Protein AF-0000000085082844 (afdb_homodimer)

pLDDT: mean 92.24, std 10.97, range [47.0, 98.81]

InterPro domains:
  IPR007829 TM2 domain [PF05154] (13-61)

Organism: Oikopleura dioica (NCBI:txid34765)

Radius of gyration: 21.74 Å; Cα contacts (8 Å, |Δi|>4): 275; chains: 2; bounding box: 34×87×43 Å

Foldseek 3Di:
DPPPPPPDDPPVVLVVVLVVCCVPVVQQPVSCVSSVNVVSNVVSNVVSCPDPVNVQCVVVVVVLVPDDPVVNCVCCVVVPDPGD/DPPPPPPDDPPVVLVVVLVVCCVPVVQQPVSCVSSVNVVSNVVSNVVSCPDPVNVQCVVVVVVLVPDDPVVNCVCCVVVPDPGD

Secondary structure (DSSP, 8-state):
---------TTTHHHHHHHHHHHHHGGGTHHHHHTT-HHHHHHHHHHHHTSHHHHHHHHHHHHHHHS-HHHHIIIIIIS-----/---------TTTHHHHHHHHHHHHHGGGTHHHHHTT-HHHHHHHHHHHHTSHHHHHHHHHHHHHHHS-HHHHIIIIIIS-----

Structure (mmCIF, N/CA/C/O backbone):
data_AF-0000000085082844-model_v1
#
loop_
_entity.id
_entity.type
_entity.pdbx_description
1 polymer 'TM2 domain-containing protein'
#
loop_
_atom_site.group_PDB
_atom_site.id
_atom_site.type_symbol
_atom_site.label_atom_id
_atom_site.label_alt_id
_atom_site.label_comp_id
_atom_site.label_asym_id
_atom_site.label_entity_id
_atom_site.label_seq_id
_atom_site.pdbx_PDB_ins_code
_atom_site.Cartn_x
_atom_site.Cartn_y
_atom_site.Cartn_z
_atom_site.occupancy
_atom_site.B_iso_or_equiv
_atom_site.auth_seq_id
_atom_site.auth_comp_id
_atom_site.auth_asym_id
_atom_site.auth_atom_id
_atom_site.pdbx_PDB_model_num
ATOM 1 N N . MET A 1 1 ? -5.086 50.531 -0.672 1 47 1 MET A N 1
ATOM 2 C CA . MET A 1 1 ? -5.074 49.406 0.255 1 47 1 MET A CA 1
ATOM 3 C C . MET A 1 1 ? -3.982 48.406 -0.117 1 47 1 MET A C 1
ATOM 5 O O . MET A 1 1 ? -3.969 47.875 -1.231 1 47 1 MET A O 1
ATOM 9 N N . SER A 1 2 ? -2.725 48.438 0.266 1 54.47 2 SER A N 1
ATOM 10 C CA . SER A 1 2 ? -1.561 47.688 -0.15 1 54.47 2 SER A CA 1
ATOM 11 C C . SER A 1 2 ? -1.818 46.188 -0.026 1 54.47 2 SER A C 1
ATOM 13 O O . SER A 1 2 ? -2.1 45.688 1.065 1 54.47 2 SER A O 1
ATOM 15 N N . THR A 1 3 ? -2.438 45.594 -0.973 1 56.94 3 THR A N 1
ATOM 16 C CA . THR A 1 3 ? -2.623 44.125 -0.972 1 56.94 3 THR A CA 1
ATOM 17 C C . THR A 1 3 ? -1.31 43.406 -0.661 1 56.94 3 THR A C 1
ATOM 19 O O . THR A 1 3 ? -0.319 43.594 -1.373 1 56.94 3 THR A O 1
ATOM 22 N N . VAL A 1 4 ? -0.817 43.469 0.514 1 60.81 4 VAL A N 1
ATOM 23 C CA . VAL A 1 4 ? 0.34 42.688 0.939 1 60.81 4 VAL A CA 1
ATOM 24 C C . VAL A 1 4 ? 0.305 41.312 0.28 1 60.81 4 VAL A C 1
ATOM 26 O O . VAL A 1 4 ? -0.704 40.594 0.353 1 60.81 4 VAL A O 1
ATOM 29 N N . PRO A 1 5 ? 1.104 41.062 -0.754 1 61.88 5 PRO A N 1
ATOM 30 C CA . PRO A 1 5 ? 1.127 39.75 -1.406 1 61.88 5 PRO A CA 1
ATOM 31 C C . PRO A 1 5 ? 1.139 38.594 -0.407 1 61.88 5 PRO A C 1
ATOM 33 O O . PRO A 1 5 ? 1.807 38.656 0.627 1 61.88 5 PRO A O 1
ATOM 36 N N . ASN A 1 6 ? 0.028 37.875 -0.334 1 63.31 6 ASN A N 1
ATOM 37 C CA . ASN A 1 6 ? -0.02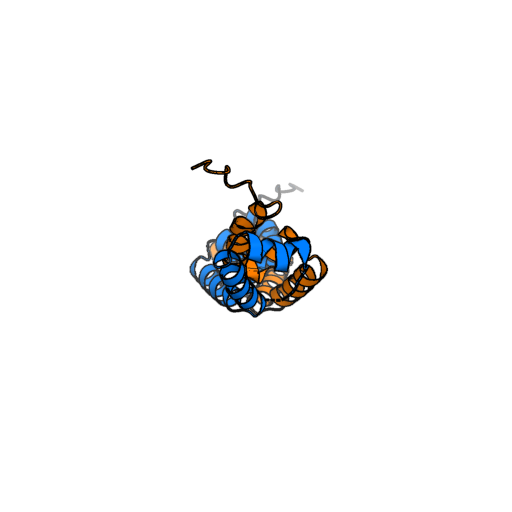1 36.719 0.54 1 63.31 6 ASN A CA 1
ATOM 38 C C . ASN A 1 6 ? 1.277 35.938 0.483 1 63.31 6 ASN A C 1
ATOM 40 O O . ASN A 1 6 ? 1.628 35.375 -0.563 1 63.31 6 ASN A O 1
ATOM 44 N N . GLN A 1 7 ? 2.322 36.312 1.156 1 75.06 7 GLN A N 1
ATOM 45 C CA . GLN A 1 7 ? 3.594 35.594 1.208 1 75.06 7 GLN A CA 1
ATOM 46 C C . GLN A 1 7 ? 3.379 34.125 1.478 1 75.06 7 GLN A C 1
ATOM 48 O O . GLN A 1 7 ? 2.523 33.75 2.283 1 75.06 7 GLN A O 1
ATOM 53 N N . PRO A 1 8 ? 3.887 33.312 0.641 1 84 8 PRO A N 1
ATOM 54 C CA . PRO A 1 8 ? 3.766 31.875 0.901 1 84 8 PRO A CA 1
ATOM 55 C C . PRO A 1 8 ? 4.27 31.484 2.289 1 84 8 PRO A C 1
ATOM 57 O O . PRO A 1 8 ? 5.238 32.062 2.785 1 84 8 PRO A O 1
ATOM 60 N N . VAL A 1 9 ? 3.527 30.703 3.066 1 92.38 9 VAL A N 1
ATOM 61 C CA . VAL A 1 9 ? 3.902 30.125 4.352 1 92.38 9 VAL A CA 1
ATOM 62 C C . VAL A 1 9 ? 4.852 28.953 4.133 1 92.38 9 VAL A C 1
ATOM 64 O O . VAL A 1 9 ? 4.465 27.938 3.559 1 92.38 9 VAL A O 1
ATOM 67 N N . PRO A 1 10 ? 6.098 29.047 4.449 1 95.12 10 PRO A N 1
ATOM 68 C CA . PRO A 1 10 ? 7.023 27.938 4.242 1 95.12 10 PRO A CA 1
ATOM 69 C C . PRO A 1 10 ? 6.516 26.625 4.848 1 95.12 10 PRO A C 1
ATOM 71 O O . PRO A 1 10 ? 6.094 26.609 6.008 1 95.12 10 PRO A O 1
ATOM 74 N N . GLY A 1 11 ? 6.547 25.641 4.086 1 97.69 11 GLY A N 1
ATOM 75 C CA . GLY A 1 11 ? 6.059 24.344 4.531 1 97.69 11 GLY A CA 1
ATOM 76 C C . GLY A 1 11 ? 4.656 24.031 4.035 1 97.69 11 GLY A C 1
ATOM 77 O O . GLY A 1 11 ? 4.234 22.875 4.047 1 97.69 11 GLY A O 1
ATOM 78 N N . ALA A 1 12 ? 3.969 25 3.668 1 97.88 12 ALA A N 1
ATOM 79 C CA . ALA A 1 12 ? 2.588 24.828 3.229 1 97.88 12 ALA A CA 1
ATOM 80 C C . ALA A 1 12 ? 2.525 24.031 1.926 1 97.88 12 ALA A C 1
ATOM 82 O O . ALA A 1 12 ? 1.49 23.438 1.598 1 97.88 12 ALA A O 1
ATOM 83 N N . GLU A 1 13 ? 3.598 24 1.226 1 97.5 13 GLU A N 1
ATOM 84 C CA . GLU A 1 13 ? 3.662 23.281 -0.049 1 97.5 13 GLU A CA 1
ATOM 85 C C . GLU A 1 13 ? 3.523 21.781 0.152 1 97.5 13 GLU A C 1
ATOM 87 O O . GLU A 1 13 ? 3.201 21.047 -0.787 1 97.5 13 GLU A O 1
ATOM 92 N N . LYS A 1 14 ? 3.682 21.281 1.298 1 98.56 14 LYS A N 1
ATOM 93 C CA . LYS A 1 14 ? 3.611 19.859 1.596 1 98.56 14 LYS A CA 1
ATOM 94 C C . LYS A 1 14 ? 2.172 19.422 1.856 1 98.56 14 LYS A C 1
ATOM 96 O O . LYS A 1 14 ? 1.864 18.219 1.827 1 98.56 14 LYS A O 1
ATOM 101 N N . LYS A 1 15 ? 1.321 20.359 2.117 1 98.62 15 LYS A N 1
ATOM 102 C CA . LYS A 1 15 ? -0.03 20.094 2.605 1 98.62 15 LYS A CA 1
ATOM 103 C C . LYS A 1 15 ? -0.827 19.266 1.601 1 98.62 15 LYS A C 1
ATOM 105 O O . LYS A 1 15 ? -1.343 18.203 1.938 1 98.62 15 LYS A O 1
ATOM 110 N N . LEU A 1 16 ? -0.893 19.672 0.425 1 98.56 16 LEU A N 1
ATOM 111 C CA . LEU A 1 16 ? -1.716 19.031 -0.589 1 98.56 16 LEU A CA 1
ATOM 112 C C . LEU A 1 16 ? -1.221 17.609 -0.866 1 98.56 16 LEU A C 1
ATOM 114 O O . LEU A 1 16 ? -2.006 16.656 -0.847 1 98.56 16 LEU A O 1
ATOM 118 N N . VAL A 1 17 ? 0.09 17.484 -1.052 1 98.69 17 VAL A N 1
ATOM 119 C CA . VAL A 1 17 ? 0.663 16.188 -1.387 1 98.69 17 VAL A CA 1
ATOM 120 C C . VAL A 1 17 ? 0.495 15.227 -0.209 1 98.69 17 VAL A C 1
ATOM 122 O O . VAL A 1 17 ? 0.088 14.078 -0.389 1 98.69 17 VAL A O 1
ATOM 125 N N . ALA A 1 18 ? 0.697 15.719 0.958 1 98.81 18 ALA A N 1
ATOM 126 C CA . ALA A 1 18 ? 0.538 14.883 2.143 1 98.81 18 ALA A CA 1
ATOM 127 C C . ALA A 1 18 ? -0.906 14.406 2.293 1 98.81 18 ALA A C 1
ATOM 129 O O . ALA A 1 18 ? -1.155 13.25 2.623 1 98.81 18 ALA A O 1
ATOM 130 N N . GLY A 1 19 ? -1.827 15.359 2.066 1 98.69 19 GLY A N 1
ATOM 131 C CA . GLY A 1 19 ? -3.232 14.992 2.148 1 98.69 19 GLY A CA 1
ATOM 132 C C . GLY A 1 19 ? -3.633 13.93 1.145 1 98.69 19 GLY A C 1
ATOM 133 O O . GLY A 1 19 ? -4.289 12.945 1.501 1 98.69 19 GLY A O 1
ATOM 134 N N . ILE A 1 20 ? -3.162 14.078 -0.074 1 98.25 20 ILE A N 1
ATOM 135 C CA . ILE A 1 20 ? -3.486 13.141 -1.145 1 98.25 20 ILE A CA 1
ATOM 136 C C . ILE A 1 20 ? -2.844 11.789 -0.856 1 98.25 20 ILE A C 1
ATOM 138 O O . ILE A 1 20 ? -3.492 10.742 -0.987 1 98.25 20 ILE A O 1
ATOM 142 N N . LEU A 1 21 ? -1.61 11.82 -0.443 1 97.5 21 LEU A N 1
ATOM 143 C CA . LEU A 1 21 ? -0.917 10.586 -0.099 1 97.5 21 LEU A CA 1
ATOM 144 C C . LEU A 1 21 ? -1.622 9.867 1.047 1 97.5 21 LEU A C 1
ATOM 146 O O . LEU A 1 21 ? -1.735 8.641 1.039 1 97.5 21 LEU A O 1
ATOM 150 N N . GLY A 1 22 ? -2.074 10.617 2.041 1 97.06 22 GLY A N 1
ATOM 151 C CA . GLY A 1 22 ? -2.789 10.016 3.156 1 97.06 22 GLY A CA 1
ATOM 152 C C . GLY A 1 22 ? -4.074 9.328 2.74 1 97.06 22 GLY A C 1
ATOM 153 O O . GLY A 1 22 ? -4.348 8.203 3.172 1 97.06 22 GLY A O 1
ATOM 154 N N . ILE A 1 23 ? -4.82 9.898 1.817 1 95.31 23 ILE A N 1
ATOM 155 C CA . ILE A 1 23 ? -6.129 9.391 1.417 1 95.31 23 ILE A CA 1
ATOM 156 C C . ILE A 1 23 ? -5.957 8.195 0.485 1 95.31 23 ILE A C 1
ATOM 158 O O . ILE A 1 23 ? -6.676 7.199 0.604 1 95.31 23 ILE A O 1
ATOM 162 N N . LEU A 1 24 ? -4.965 8.242 -0.376 1 90.75 24 LEU A N 1
ATOM 163 C CA . LEU A 1 24 ? -4.844 7.219 -1.409 1 90.75 24 LEU A CA 1
ATOM 164 C C . LEU A 1 24 ? -3.891 6.113 -0.972 1 90.75 24 LEU A C 1
ATOM 166 O O . LEU A 1 24 ? -4.125 4.938 -1.257 1 90.75 24 LEU A O 1
ATOM 170 N N . LEU A 1 25 ? -2.818 6.477 -0.242 1 90.44 25 LEU A N 1
ATOM 171 C CA . LEU A 1 25 ? -1.75 5.531 0.055 1 90.44 25 LEU A CA 1
ATOM 172 C C . LEU A 1 25 ? -1.499 5.445 1.557 1 90.44 25 LEU A C 1
ATOM 174 O O . LEU A 1 25 ? -0.461 4.941 1.99 1 90.44 25 LEU A O 1
ATOM 178 N N . GLY A 1 26 ? -2.396 5.93 2.311 1 92.44 26 GLY A N 1
ATOM 179 C CA . GLY A 1 26 ? -2.246 6.004 3.754 1 92.44 26 GLY A CA 1
ATOM 180 C C . GLY A 1 26 ? -2.043 4.648 4.406 1 92.44 26 GLY A C 1
ATOM 181 O O . GLY A 1 26 ? -1.396 4.547 5.449 1 92.44 26 GLY A O 1
ATOM 182 N N . ALA A 1 27 ? -2.576 3.619 3.766 1 89.31 27 ALA A N 1
ATOM 183 C CA . ALA A 1 27 ? -2.418 2.275 4.316 1 89.31 27 ALA A CA 1
ATOM 184 C C . ALA A 1 27 ? -0.944 1.9 4.434 1 89.31 27 ALA A C 1
ATOM 186 O O . ALA A 1 27 ? -0.569 1.094 5.289 1 89.31 27 ALA A O 1
ATOM 187 N N . LEU A 1 28 ? -0.107 2.463 3.707 1 89.25 28 LEU A N 1
ATOM 188 C CA . LEU A 1 28 ? 1.323 2.176 3.705 1 89.25 28 LEU A CA 1
ATOM 189 C C . LEU A 1 28 ? 2.088 3.223 4.512 1 89.25 28 LEU A C 1
ATOM 191 O O . LEU A 1 28 ? 3.309 3.127 4.66 1 89.25 28 LEU A O 1
ATOM 195 N N . GLY A 1 29 ? 1.418 4.215 4.949 1 93.94 29 GLY A N 1
ATOM 196 C CA . GLY A 1 29 ? 2.037 5.27 5.742 1 93.94 29 GLY A CA 1
ATOM 197 C C . GLY A 1 29 ? 2.906 6.199 4.918 1 93.94 29 GLY A C 1
ATOM 198 O O . GLY A 1 29 ? 3.811 6.848 5.449 1 93.94 29 GLY A O 1
ATOM 199 N N . ILE A 1 30 ? 2.67 6.332 3.654 1 95.88 30 ILE A N 1
ATOM 200 C CA . ILE A 1 30 ? 3.551 7.078 2.762 1 95.88 30 ILE A CA 1
ATOM 201 C C . ILE A 1 30 ? 3.471 8.57 3.084 1 95.88 30 ILE A C 1
ATOM 203 O O . ILE A 1 30 ? 4.469 9.289 2.982 1 95.88 30 ILE A O 1
ATOM 207 N N . HIS A 1 31 ? 2.336 9.086 3.529 1 98.31 31 HIS A N 1
ATOM 208 C CA . HIS A 1 31 ? 2.197 10.492 3.896 1 98.31 31 HIS A CA 1
ATOM 209 C C . HIS A 1 31 ? 3.061 10.836 5.105 1 98.31 31 HIS A C 1
ATOM 211 O O . HIS A 1 31 ? 3.559 11.953 5.223 1 98.31 31 HIS A O 1
ATOM 217 N N . LYS A 1 32 ? 3.311 9.859 5.941 1 98.5 32 LYS A N 1
ATOM 218 C CA . LYS A 1 32 ? 4.188 10.062 7.09 1 98.5 32 LYS A CA 1
ATOM 219 C C . LYS A 1 32 ? 5.641 10.219 6.656 1 98.5 32 LYS A C 1
ATOM 221 O O . LYS A 1 32 ? 6.336 11.133 7.105 1 98.5 32 LYS A O 1
ATOM 226 N N . PHE A 1 33 ? 6.02 9.336 5.758 1 98.38 33 PHE A N 1
ATOM 227 C CA . PHE A 1 33 ? 7.383 9.43 5.254 1 98.38 33 PHE A CA 1
ATOM 228 C C . PHE A 1 33 ? 7.598 10.75 4.516 1 98.38 33 PHE A C 1
ATOM 230 O O . PHE A 1 33 ? 8.648 11.383 4.652 1 98.38 33 PHE A O 1
ATOM 237 N N . TYR A 1 34 ? 6.629 11.164 3.791 1 98.38 34 TYR A N 1
ATOM 238 C CA . TYR A 1 34 ? 6.703 12.406 3.031 1 98.38 34 TYR A CA 1
ATOM 239 C C . TYR A 1 34 ? 6.898 13.602 3.955 1 98.38 34 TYR A C 1
ATOM 241 O O . TYR A 1 34 ? 7.645 14.523 3.635 1 98.38 34 TYR A O 1
ATOM 249 N N . LEU A 1 35 ? 6.281 13.547 5.098 1 98.5 35 LEU A N 1
ATOM 250 C CA . LEU A 1 35 ? 6.34 14.656 6.039 1 98.5 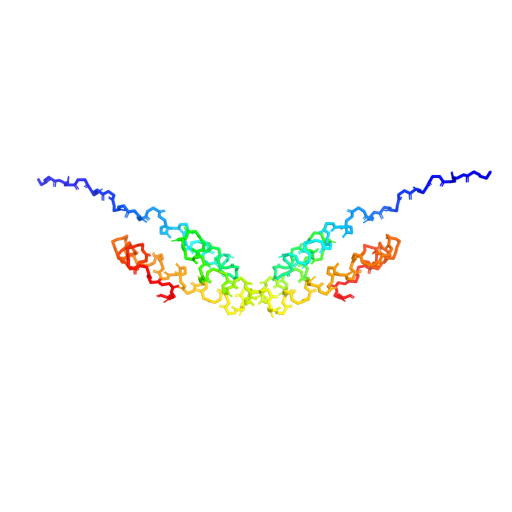35 LEU A CA 1
ATOM 251 C C . LEU A 1 35 ? 7.539 14.523 6.969 1 98.5 35 LEU A C 1
ATOM 253 O O . LEU A 1 35 ? 7.746 15.359 7.848 1 98.5 35 LEU A O 1
ATOM 257 N N . GLY A 1 36 ? 8.297 13.367 6.848 1 98.12 36 GLY A N 1
ATOM 258 C CA . GLY A 1 36 ? 9.484 13.18 7.664 1 98.12 36 GLY A CA 1
ATOM 259 C C . GLY A 1 36 ? 9.203 12.438 8.961 1 98.12 36 GLY A C 1
ATOM 260 O O . GLY A 1 36 ? 10.047 12.406 9.859 1 98.12 36 GLY A O 1
ATOM 261 N N . TYR A 1 37 ? 7.969 11.93 9.047 1 98.38 37 TYR A N 1
ATOM 262 C CA . TYR A 1 37 ? 7.586 11.148 10.211 1 98.38 37 TYR A CA 1
ATOM 263 C C . TYR A 1 37 ? 7.973 9.688 10.039 1 98.38 37 TYR A C 1
ATOM 265 O O . TYR A 1 37 ? 7.109 8.812 10.008 1 98.38 37 TYR A O 1
ATOM 273 N N . THR A 1 38 ? 9.258 9.336 10.07 1 97.75 38 THR A N 1
ATOM 274 C CA . THR A 1 38 ? 9.797 8.016 9.734 1 97.75 38 THR A CA 1
ATOM 275 C C . THR A 1 38 ? 9.281 6.961 10.703 1 97.75 38 THR A C 1
ATOM 277 O O . THR A 1 38 ? 8.875 5.871 10.297 1 97.75 38 THR A O 1
ATOM 280 N N . LYS A 1 39 ? 9.281 7.328 12.062 1 97.94 39 LYS A N 1
ATOM 281 C CA . LYS A 1 39 ? 8.836 6.359 13.062 1 97.94 39 LYS A CA 1
ATOM 282 C C . LYS A 1 39 ? 7.379 5.965 12.836 1 97.94 39 LYS A C 1
ATOM 284 O O . LYS A 1 39 ? 7.047 4.777 12.82 1 97.94 39 LYS A O 1
ATOM 289 N N . GLU A 1 40 ? 6.5 6.945 12.648 1 97.38 4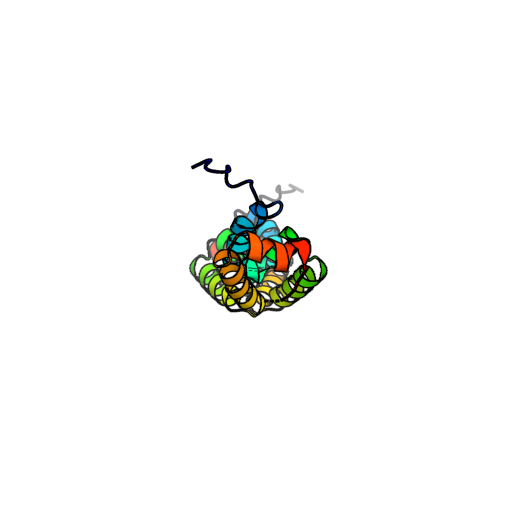0 GLU A N 1
ATOM 290 C CA . GLU A 1 40 ? 5.082 6.699 12.414 1 97.38 40 GLU A CA 1
ATOM 291 C C . GLU A 1 40 ? 4.859 5.941 11.102 1 97.38 40 GLU A C 1
ATOM 293 O O . GLU A 1 40 ? 4.012 5.051 11.031 1 97.38 40 GLU A O 1
ATOM 298 N N . GLY A 1 41 ? 5.609 6.34 10.047 1 96.94 41 GLY A N 1
ATOM 299 C CA . GLY A 1 41 ? 5.523 5.641 8.781 1 96.94 41 GLY A CA 1
ATOM 300 C C . GLY A 1 41 ? 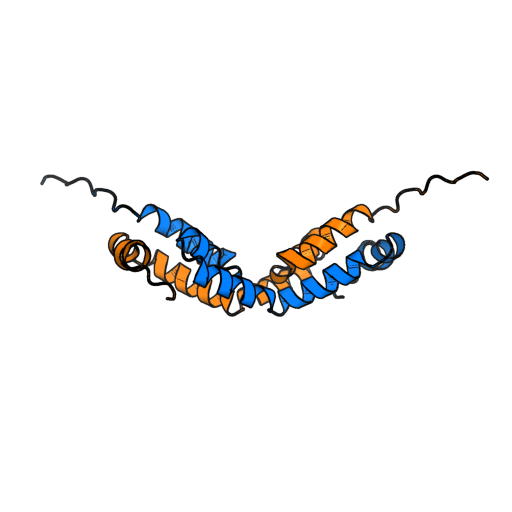5.875 4.168 8.883 1 96.94 41 GLY A C 1
ATOM 301 O O . GLY A 1 41 ? 5.164 3.318 8.344 1 96.94 41 GLY A O 1
ATOM 302 N N . VAL A 1 42 ? 6.941 3.896 9.633 1 96 42 VAL A N 1
ATOM 303 C CA . VAL A 1 42 ? 7.398 2.521 9.805 1 96 42 VAL A CA 1
ATOM 304 C C . VAL A 1 42 ? 6.352 1.722 10.57 1 96 42 VAL A C 1
ATOM 306 O O . VAL A 1 42 ? 6.035 0.587 10.211 1 96 42 VAL A O 1
ATOM 309 N N . ILE A 1 43 ? 5.793 2.27 11.609 1 95.19 43 ILE A N 1
ATOM 310 C CA . ILE A 1 43 ? 4.754 1.607 12.391 1 95.19 43 ILE A CA 1
ATOM 311 C C . ILE A 1 43 ? 3.57 1.26 11.484 1 95.19 43 ILE A C 1
ATOM 313 O O . ILE A 1 43 ? 3.086 0.126 11.5 1 95.19 43 ILE A O 1
ATOM 317 N N . GLN A 1 44 ? 3.146 2.217 10.656 1 93.88 44 GLN A N 1
ATOM 318 C CA . GLN A 1 44 ? 1.997 1.985 9.789 1 93.88 44 GLN A CA 1
ATOM 319 C C . GLN A 1 44 ? 2.324 0.96 8.703 1 93.88 44 GLN A C 1
ATOM 321 O O . GLN A 1 44 ? 1.462 0.172 8.312 1 93.88 44 GLN A O 1
ATOM 326 N N . LEU A 1 45 ? 3.51 1.056 8.227 1 90.19 45 LEU A N 1
ATOM 327 C CA . LEU A 1 45 ? 3.936 0.09 7.219 1 90.19 45 LEU A CA 1
ATOM 328 C C . LEU A 1 45 ? 3.873 -1.331 7.766 1 90.19 45 LEU A C 1
ATOM 330 O O . LEU A 1 45 ? 3.357 -2.234 7.105 1 90.19 45 LEU A O 1
ATOM 334 N N . ILE A 1 46 ? 4.359 -1.524 8.938 1 89.88 46 ILE A N 1
ATOM 335 C CA . ILE A 1 46 ? 4.352 -2.836 9.578 1 89.88 46 ILE A CA 1
ATOM 336 C C . ILE A 1 46 ? 2.912 -3.289 9.805 1 89.88 46 ILE A C 1
ATOM 338 O O . ILE A 1 46 ? 2.564 -4.438 9.523 1 89.88 46 ILE A O 1
ATOM 342 N N . LEU A 1 47 ? 2.01 -2.402 10.25 1 86.94 47 LEU A N 1
ATOM 343 C CA . LEU A 1 47 ? 0.599 -2.709 10.461 1 86.94 47 LEU A CA 1
ATOM 344 C C . LEU A 1 47 ? -0.082 -3.07 9.148 1 86.94 47 LEU A C 1
ATOM 346 O O . LEU A 1 47 ? -0.919 -3.975 9.109 1 86.94 47 LEU A O 1
ATOM 350 N N . GLY A 1 48 ? 0.221 -2.379 8.094 1 83.69 48 GLY A N 1
ATOM 351 C CA . GLY A 1 48 ? -0.334 -2.658 6.777 1 83.69 48 GLY A CA 1
ATOM 352 C C . GLY A 1 48 ? 0.095 -4 6.219 1 83.69 48 GLY A C 1
ATOM 353 O O . GLY A 1 48 ? -0.694 -4.691 5.574 1 83.69 48 GLY A O 1
ATOM 354 N N . PHE A 1 49 ? 1.346 -4.316 6.512 1 81.88 49 PHE A N 1
ATOM 355 C CA . PHE A 1 49 ? 1.883 -5.586 6.039 1 81.88 49 PHE A CA 1
ATOM 356 C C . PHE A 1 49 ? 1.2 -6.754 6.738 1 81.88 49 PHE A C 1
ATOM 358 O O . PHE A 1 49 ? 0.969 -7.801 6.129 1 81.88 49 PHE A O 1
ATOM 365 N N . PHE A 1 50 ? 0.724 -6.566 7.891 1 85.31 50 PHE A N 1
ATOM 366 C CA . PHE A 1 50 ? 0.158 -7.652 8.68 1 85.31 50 PHE A CA 1
ATOM 367 C C . PHE A 1 50 ? -1.362 -7.66 8.586 1 85.31 50 PHE A C 1
ATOM 369 O O . PHE A 1 50 ? -2.029 -8.445 9.258 1 85.31 50 PHE A O 1
ATOM 376 N N . CYS A 1 51 ? -1.885 -6.852 7.711 1 86.5 51 CYS A N 1
ATOM 377 C CA . CYS A 1 51 ? -3.314 -6.926 7.434 1 86.5 51 CYS A CA 1
ATOM 378 C C . CYS A 1 51 ? -3.643 -8.141 6.578 1 86.5 51 CYS A C 1
ATOM 380 O O . CYS A 1 51 ? -2.74 -8.812 6.074 1 86.5 51 CYS A O 1
ATOM 382 N N . ILE A 1 52 ? -4.879 -8.422 6.379 1 88.5 52 ILE A N 1
ATOM 383 C CA . ILE A 1 52 ? -5.344 -9.617 5.688 1 88.5 52 ILE A CA 1
ATOM 384 C C . ILE A 1 52 ? -4.773 -9.648 4.27 1 88.5 52 ILE A C 1
ATOM 386 O O . ILE A 1 52 ? -4.234 -10.664 3.832 1 88.5 52 ILE A O 1
ATOM 390 N N . GLY A 1 53 ? -4.844 -8.539 3.613 1 89.06 53 GLY A N 1
ATOM 391 C CA . GLY A 1 53 ? -4.301 -8.477 2.266 1 89.06 53 GLY A CA 1
ATOM 392 C C . GLY A 1 53 ? -2.807 -8.742 2.211 1 89.06 53 GLY A C 1
ATOM 393 O O . GLY A 1 53 ? -2.324 -9.422 1.305 1 89.06 53 GLY A O 1
ATOM 394 N N . GLY A 1 54 ? -2.107 -8.211 3.154 1 91.44 54 GLY A N 1
ATOM 395 C CA . GLY A 1 54 ? -0.677 -8.461 3.238 1 91.44 54 GLY A CA 1
ATOM 396 C C . GLY A 1 54 ? -0.338 -9.914 3.506 1 91.44 54 GLY A C 1
ATOM 397 O O . GLY A 1 54 ? 0.576 -10.469 2.891 1 91.44 54 GLY A O 1
ATOM 398 N N . LEU A 1 55 ? -1.07 -10.547 4.312 1 93.06 55 LEU A N 1
ATOM 399 C CA . LEU A 1 55 ? -0.853 -11.953 4.625 1 93.06 55 LEU A CA 1
ATOM 400 C C . LEU A 1 55 ? -1.156 -12.828 3.414 1 93.06 55 LEU A C 1
ATOM 402 O O . LEU A 1 55 ? -0.403 -13.758 3.109 1 93.06 55 LEU A O 1
ATOM 406 N N . ILE A 1 56 ? -2.238 -12.484 2.762 1 95.12 56 ILE A N 1
ATOM 407 C CA . ILE A 1 56 ? -2.6 -13.227 1.559 1 95.12 56 ILE A CA 1
ATOM 408 C C . ILE A 1 56 ? -1.502 -13.07 0.508 1 95.12 56 ILE A C 1
ATOM 410 O O . ILE A 1 56 ? -1.072 -14.055 -0.098 1 95.12 56 ILE A O 1
ATOM 414 N N . GLY A 1 57 ? -1.112 -11.875 0.345 1 95.94 57 GLY A N 1
ATOM 415 C CA . GLY A 1 57 ? -0.033 -11.633 -0.6 1 95.94 57 GLY A CA 1
ATOM 416 C C . GLY A 1 57 ? 1.235 -12.398 -0.262 1 95.94 57 GLY A C 1
ATOM 417 O O . GLY A 1 57 ? 1.862 -12.984 -1.143 1 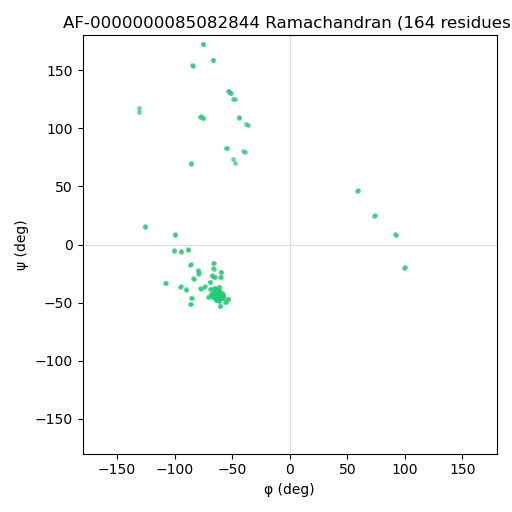95.94 57 GLY A O 1
ATOM 418 N N . LEU A 1 58 ? 1.595 -12.43 0.989 1 95.5 58 LEU A N 1
ATOM 419 C CA . LEU A 1 58 ? 2.785 -13.141 1.437 1 95.5 58 LEU A CA 1
ATOM 420 C C . LEU A 1 58 ? 2.664 -14.633 1.148 1 95.5 58 LEU A C 1
ATOM 422 O O . LEU A 1 58 ? 3.561 -15.227 0.545 1 95.5 58 LEU A O 1
ATOM 426 N N . ILE A 1 59 ? 1.559 -15.172 1.455 1 97.25 59 ILE A N 1
ATOM 427 C CA . ILE A 1 59 ? 1.333 -16.594 1.261 1 97.25 59 ILE A CA 1
ATOM 428 C C . ILE A 1 59 ? 1.338 -16.922 -0.231 1 97.25 59 ILE A C 1
ATOM 430 O O . ILE A 1 59 ? 2.039 -17.828 -0.671 1 97.25 59 ILE A O 1
ATOM 434 N N . GLU A 1 60 ? 0.682 -16.141 -0.964 1 98.56 60 GLU A N 1
ATOM 435 C CA . GLU A 1 60 ? 0.578 -16.438 -2.391 1 98.56 60 GLU A CA 1
ATOM 436 C C . GLU A 1 60 ? 1.894 -16.141 -3.109 1 98.56 60 GLU A C 1
ATOM 438 O O . GLU A 1 60 ? 2.271 -16.875 -4.035 1 98.56 60 GLU A O 1
ATOM 443 N N . GLY A 1 61 ? 2.541 -15.117 -2.666 1 98.56 61 GLY A N 1
ATOM 444 C CA . GLY A 1 61 ? 3.859 -14.898 -3.238 1 98.56 61 GLY A CA 1
ATOM 445 C C . GLY A 1 61 ? 4.801 -16.078 -3.047 1 98.56 61 GLY A C 1
ATOM 446 O O . GLY A 1 61 ? 5.492 -16.469 -3.982 1 98.56 61 GLY A O 1
ATOM 447 N N . ILE A 1 62 ? 4.797 -16.609 -1.887 1 98.44 62 ILE A N 1
ATOM 448 C CA . ILE A 1 62 ? 5.629 -17.766 -1.584 1 98.44 62 ILE A CA 1
ATOM 449 C C . ILE A 1 62 ? 5.16 -18.969 -2.396 1 98.44 62 ILE A C 1
ATOM 451 O O . ILE A 1 62 ? 5.973 -19.672 -3.006 1 98.44 62 ILE A O 1
ATOM 455 N N . LEU A 1 63 ? 3.881 -19.203 -2.465 1 98.62 63 LEU A N 1
ATOM 456 C CA . LEU A 1 63 ? 3.33 -20.312 -3.238 1 98.62 63 LEU A CA 1
ATOM 457 C C . LEU A 1 63 ? 3.721 -20.203 -4.707 1 98.62 63 LEU A C 1
ATOM 459 O O . LEU A 1 63 ? 4.141 -21.188 -5.324 1 98.62 63 LEU A O 1
ATOM 463 N N . TYR A 1 64 ? 3.586 -18.984 -5.227 1 98.75 64 TYR A N 1
ATOM 464 C CA . TYR A 1 64 ? 3.957 -18.781 -6.625 1 98.75 64 TYR A CA 1
ATOM 465 C C . TYR A 1 64 ? 5.418 -19.156 -6.859 1 98.75 64 TYR A C 1
ATOM 467 O O . TYR A 1 64 ? 5.734 -19.906 -7.777 1 98.75 64 TYR A O 1
ATOM 475 N N . LEU A 1 65 ? 6.277 -18.734 -5.945 1 98.56 65 LEU A N 1
ATOM 476 C CA . LEU A 1 65 ? 7.715 -18.797 -6.18 1 98.56 65 LEU A CA 1
ATOM 477 C C . LEU A 1 65 ? 8.234 -20.219 -5.941 1 98.56 65 LEU A C 1
ATOM 479 O O . LEU A 1 65 ? 9.266 -20.594 -6.484 1 98.56 65 LEU A O 1
ATOM 483 N N . THR A 1 66 ? 7.547 -20.969 -5.199 1 98.44 66 THR A N 1
ATOM 484 C CA . THR A 1 66 ? 8.055 -22.297 -4.855 1 98.44 66 THR A CA 1
ATOM 485 C C . THR A 1 66 ? 7.516 -23.344 -5.816 1 98.44 66 THR A C 1
ATOM 487 O O . THR A 1 66 ? 7.953 -24.5 -5.789 1 98.44 66 THR A O 1
ATOM 490 N N . LYS A 1 67 ? 6.688 -22.984 -6.625 1 98.44 67 LYS A N 1
ATOM 491 C CA . LYS A 1 67 ? 6.195 -23.906 -7.641 1 98.44 67 LYS A CA 1
ATOM 492 C C . LYS A 1 67 ? 7.125 -23.953 -8.852 1 98.44 67 LYS A C 1
ATOM 494 O O . LYS A 1 67 ? 7.832 -22.984 -9.125 1 98.44 67 LYS A O 1
ATOM 499 N N . SER A 1 68 ? 7.078 -25.094 -9.523 1 98 68 SER A N 1
ATOM 500 C CA . SER A 1 68 ? 7.738 -25.125 -10.828 1 98 68 SER A CA 1
ATOM 501 C C . SER A 1 68 ? 7.031 -24.219 -11.828 1 98 68 SER A C 1
ATOM 503 O O . SER A 1 68 ? 5.871 -23.844 -11.633 1 98 68 SER A O 1
ATOM 505 N N . ASP A 1 69 ? 7.75 -23.891 -12.773 1 97.69 69 ASP A N 1
ATOM 506 C CA . ASP A 1 69 ? 7.152 -23.078 -13.836 1 97.69 69 ASP A CA 1
ATOM 507 C C . ASP A 1 69 ? 5.887 -23.734 -14.383 1 97.69 69 ASP A C 1
ATOM 509 O O . ASP A 1 69 ? 4.867 -23.078 -14.578 1 97.69 69 ASP A O 1
ATOM 513 N N . GLU A 1 70 ? 5.934 -24.953 -14.656 1 97.75 70 GLU A N 1
ATOM 514 C CA . GLU A 1 70 ? 4.805 -25.703 -15.203 1 97.75 70 GLU A CA 1
ATOM 515 C C . GLU A 1 70 ? 3.611 -25.672 -14.25 1 97.75 70 GLU A C 1
ATOM 517 O O . GLU A 1 70 ? 2.471 -25.484 -14.68 1 97.75 70 GLU A O 1
ATOM 522 N N . GLU A 1 71 ? 3.885 -25.906 -13.016 1 98.31 71 GLU A N 1
ATOM 523 C CA . GLU A 1 71 ? 2.812 -25.922 -12.031 1 98.31 71 GLU A CA 1
ATOM 524 C C . GLU A 1 71 ? 2.186 -24.531 -11.883 1 98.31 71 GLU A C 1
ATOM 526 O O . GLU A 1 71 ? 0.964 -24.406 -11.766 1 98.31 71 GLU A O 1
ATOM 531 N N . PHE A 1 72 ? 3.012 -23.578 -11.789 1 98.62 72 PHE A N 1
ATOM 532 C CA . PHE A 1 72 ? 2.516 -22.219 -11.711 1 98.62 72 PHE A CA 1
ATOM 533 C C . PHE A 1 72 ? 1.601 -21.891 -12.891 1 98.62 72 PHE A C 1
ATOM 535 O O . PHE A 1 72 ? 0.496 -21.375 -12.703 1 98.62 72 PHE A O 1
ATOM 542 N N . VAL A 1 73 ? 2.039 -22.172 -14.023 1 98.5 73 VAL A N 1
ATOM 543 C CA . VAL A 1 73 ? 1.274 -21.859 -15.227 1 98.5 73 VAL A CA 1
ATOM 544 C C . VAL A 1 73 ? -0.018 -22.672 -15.242 1 98.5 73 VAL A C 1
ATOM 546 O O . VAL A 1 73 ? -1.095 -22.141 -15.5 1 98.5 73 VAL A O 1
ATOM 549 N N . ALA A 1 74 ? 0.017 -23.875 -14.93 1 98.31 74 ALA A N 1
ATOM 550 C CA . ALA A 1 74 ? -1.163 -24.734 -14.93 1 98.31 74 ALA A CA 1
ATOM 551 C C . ALA A 1 74 ? -2.191 -24.25 -13.914 1 98.31 74 ALA A C 1
ATOM 553 O O . ALA A 1 74 ? -3.395 -24.25 -14.18 1 98.31 74 ALA A O 1
ATOM 554 N N . THR A 1 75 ? -1.801 -23.828 -12.797 1 98.56 75 THR A N 1
ATOM 555 C CA . THR A 1 75 ? -2.691 -23.5 -11.688 1 98.56 75 THR A CA 1
ATOM 556 C C . THR A 1 75 ? -3.209 -22.062 -11.82 1 98.56 75 THR A C 1
ATOM 558 O O . THR A 1 75 ? -4.406 -21.812 -11.672 1 98.56 75 THR A O 1
ATOM 561 N N . TYR A 1 76 ? -2.318 -21.141 -12.109 1 98.5 76 TYR A N 1
ATOM 562 C CA . TYR A 1 76 ? -2.684 -19.75 -11.93 1 98.5 76 TYR A CA 1
ATOM 563 C C . TYR A 1 76 ? -2.877 -19.047 -13.273 1 98.5 76 TYR A C 1
ATOM 565 O O . TYR A 1 76 ? -3.697 -18.141 -13.398 1 98.5 76 TYR A O 1
ATOM 573 N N . VAL A 1 77 ? -2.113 -19.453 -14.227 1 98 77 VAL A N 1
ATOM 574 C CA . VAL A 1 77 ? -2.225 -18.797 -15.523 1 98 77 VAL A CA 1
ATOM 575 C C . VAL A 1 77 ? -3.328 -19.453 -16.344 1 98 77 VAL A C 1
ATOM 577 O O . VAL A 1 77 ? -4.27 -18.797 -16.781 1 98 77 VAL A O 1
ATOM 580 N N . ASN A 1 78 ? -3.268 -20.625 -16.438 1 97.75 78 ASN A N 1
ATOM 581 C CA . ASN A 1 78 ? -4.258 -21.344 -17.219 1 97.75 78 ASN A CA 1
ATOM 582 C C . ASN A 1 78 ? -5.449 -21.766 -16.359 1 97.75 78 ASN A C 1
ATOM 584 O O . ASN A 1 78 ? -6.598 -21.672 -16.797 1 97.75 78 ASN A O 1
ATOM 588 N N . GLY A 1 79 ? -5.219 -22.156 -15.227 1 97.5 79 GLY A N 1
ATOM 589 C CA . GLY A 1 79 ? -6.262 -22.641 -14.328 1 97.5 79 GLY A CA 1
ATOM 590 C C . GLY A 1 79 ? -7.059 -21.516 -13.688 1 97.5 79 GLY A C 1
ATOM 591 O O . GLY A 1 79 ? -8.188 -21.719 -13.242 1 97.5 79 GLY A O 1
ATOM 592 N N . ARG A 1 80 ? -6.512 -20.422 -13.586 1 97.62 80 ARG A N 1
ATOM 593 C CA . ARG A 1 80 ? -7.141 -19.219 -13.062 1 97.62 80 ARG A CA 1
ATOM 594 C C . ARG A 1 80 ? -7.641 -19.422 -11.641 1 97.62 80 ARG A C 1
ATOM 596 O O . ARG A 1 80 ? -8.773 -19.078 -11.312 1 97.62 80 ARG A O 1
ATOM 603 N N . LYS A 1 81 ? -6.82 -20 -10.836 1 97.56 81 LYS A N 1
ATOM 604 C CA . LYS A 1 81 ? -7.109 -20.078 -9.406 1 97.56 81 LYS A CA 1
ATOM 605 C C . LYS A 1 81 ? -6.848 -18.75 -8.711 1 97.56 81 LYS A C 1
ATOM 607 O O . LYS A 1 81 ? -5.695 -18.375 -8.484 1 97.56 81 LYS A O 1
ATOM 612 N N . GLY A 1 82 ? -7.836 -18.125 -8.297 1 96.69 82 GLY A N 1
ATOM 613 C CA . GLY A 1 82 ? -7.742 -16.75 -7.852 1 96.69 82 GLY A CA 1
ATOM 614 C C . GLY A 1 82 ? -7.289 -16.609 -6.41 1 96.69 82 GLY A C 1
ATOM 615 O O . GLY A 1 82 ? -6.867 -15.531 -5.984 1 96.69 82 GLY A O 1
ATOM 616 N N . TRP A 1 83 ? -7.488 -17.359 -5.652 1 94.69 83 TRP A N 1
ATOM 617 C CA . TRP A 1 83 ? -7.113 -17.359 -4.242 1 94.69 83 TRP A CA 1
ATOM 618 C C . TRP A 1 83 ? -6.469 -18.672 -3.844 1 94.69 83 TRP A C 1
ATOM 620 O O . TRP A 1 83 ? -7.086 -19.734 -3.965 1 94.69 83 TRP A O 1
ATOM 630 N N . PHE A 1 84 ? -4.445 -18.188 -3.373 1 76.44 84 PHE A N 1
ATOM 631 C CA . PHE A 1 84 ? -3.92 -19.406 -2.746 1 76.44 84 PHE A CA 1
ATOM 632 C C . PHE A 1 84 ? -3.688 -20.484 -3.783 1 76.44 84 PHE A C 1
ATOM 634 O O . PHE A 1 84 ? -4.637 -20.984 -4.391 1 76.44 84 PHE A O 1
ATOM 641 N N . MET B 1 1 ? 22.906 -37.594 -26.719 1 47.38 1 MET B N 1
ATOM 642 C CA . MET B 1 1 ? 21.766 -37.312 -25.859 1 47.38 1 MET B CA 1
ATOM 643 C C . MET B 1 1 ? 21.172 -35.938 -26.203 1 47.38 1 MET B C 1
ATOM 645 O O . MET B 1 1 ? 21.859 -34.938 -26.109 1 47.38 1 MET B O 1
ATOM 649 N N . SER B 1 2 ? 20.25 -35.719 -27.141 1 54.97 2 SER B N 1
ATOM 650 C CA . SER B 1 2 ? 19.688 -34.469 -27.656 1 54.97 2 SER B CA 1
ATOM 651 C C . SER B 1 2 ? 19.125 -33.625 -26.531 1 54.97 2 SER B C 1
ATOM 653 O O . SER B 1 2 ? 18.188 -34 -25.844 1 54.97 2 SER B O 1
ATOM 655 N N . THR B 1 3 ? 19.969 -32.875 -25.859 1 57.69 3 THR B N 1
ATOM 656 C CA . THR B 1 3 ? 19.484 -31.938 -24.859 1 57.69 3 THR B CA 1
ATOM 657 C C . THR B 1 3 ? 18.344 -31.078 -25.406 1 57.69 3 THR B C 1
ATOM 659 O O . THR B 1 3 ? 18.516 -30.375 -26.406 1 57.69 3 THR B O 1
ATOM 662 N N . VAL B 1 4 ? 17.188 -31.594 -25.578 1 61.66 4 VAL B N 1
ATOM 663 C CA . VAL B 1 4 ? 16 -30.812 -25.953 1 61.66 4 VAL B CA 1
ATOM 664 C C . VAL B 1 4 ? 16.016 -29.469 -25.234 1 61.66 4 VAL B C 1
ATOM 666 O O . VAL B 1 4 ? 16.188 -29.422 -24 1 61.66 4 VAL B O 1
ATOM 669 N N . PRO B 1 5 ? 16.344 -28.375 -25.891 1 62.56 5 PRO B N 1
ATOM 670 C CA . PRO B 1 5 ? 16.344 -27.062 -25.25 1 62.56 5 PRO B CA 1
ATOM 671 C C . PRO B 1 5 ? 15.109 -26.828 -24.375 1 62.56 5 PRO B C 1
ATOM 673 O O . PRO B 1 5 ? 14 -27.219 -24.75 1 62.56 5 PRO B O 1
ATOM 676 N N . ASN B 1 6 ? 15.336 -26.828 -23.078 1 63.62 6 ASN B N 1
ATOM 677 C CA . ASN B 1 6 ? 14.234 -26.531 -22.172 1 63.62 6 ASN B CA 1
ATOM 678 C C . ASN B 1 6 ? 13.344 -25.422 -22.719 1 63.62 6 ASN B C 1
ATOM 680 O O . ASN B 1 6 ? 13.781 -24.281 -22.859 1 63.62 6 ASN B O 1
ATOM 684 N N . GLN B 1 7 ? 12.453 -25.672 -23.625 1 75.38 7 GLN B N 1
ATOM 685 C CA . GLN B 1 7 ? 11.523 -24.688 -24.188 1 75.38 7 GLN B CA 1
ATOM 686 C C . GLN B 1 7 ? 10.828 -23.906 -23.078 1 75.38 7 GLN B C 1
ATOM 688 O O . GLN B 1 7 ? 10.43 -24.469 -22.062 1 75.38 7 GLN B O 1
ATOM 693 N N . PRO B 1 8 ? 10.93 -22.641 -23.141 1 84.25 8 PRO B N 1
ATOM 694 C CA . PRO B 1 8 ? 10.211 -21.859 -22.141 1 84.25 8 PRO B CA 1
ATOM 695 C C . PRO B 1 8 ? 8.727 -22.203 -22.078 1 84.25 8 PRO B C 1
ATOM 697 O O . PRO B 1 8 ? 8.109 -22.5 -23.109 1 84.25 8 PRO B O 1
ATOM 700 N N . VAL B 1 9 ? 8.148 -22.422 -20.906 1 92.56 9 VAL B N 1
ATOM 701 C CA . VAL B 1 9 ? 6.727 -22.625 -20.641 1 92.56 9 VAL B CA 1
ATOM 702 C C . VAL B 1 9 ? 5.988 -21.297 -20.734 1 92.56 9 VAL B C 1
ATOM 704 O O . VAL B 1 9 ? 6.211 -20.391 -19.906 1 92.56 9 VAL B O 1
ATOM 707 N N . PRO B 1 10 ? 5.195 -21.047 -21.719 1 95.12 10 PRO B N 1
ATOM 708 C CA . PRO B 1 10 ? 4.484 -19.781 -21.828 1 95.12 10 PRO B CA 1
ATOM 709 C C . PRO B 1 10 ? 3.723 -19.422 -20.547 1 95.12 10 PRO B C 1
ATOM 711 O O . PRO B 1 10 ? 2.984 -20.25 -20.016 1 95.12 10 PRO B O 1
ATOM 714 N N . GLY B 1 11 ? 3.914 -18.25 -20.109 1 97.69 11 GLY B N 1
ATOM 715 C CA . GLY B 1 11 ? 3.271 -17.797 -18.875 1 97.69 11 GLY B CA 1
ATOM 716 C C . GLY B 1 11 ? 4.188 -17.859 -17.672 1 97.69 11 GLY B C 1
ATOM 717 O O . GLY B 1 11 ? 3.914 -17.219 -16.656 1 97.69 11 GLY B O 1
ATOM 718 N N . ALA B 1 12 ? 5.184 -18.609 -17.766 1 97.88 12 ALA B N 1
ATOM 719 C CA . ALA B 1 12 ? 6.102 -18.781 -16.641 1 97.88 12 ALA B CA 1
ATOM 720 C C . ALA B 1 12 ? 6.836 -17.469 -16.328 1 97.88 12 ALA B C 1
ATOM 722 O O . ALA B 1 12 ? 7.336 -17.281 -15.211 1 97.88 12 ALA B O 1
ATOM 723 N N . GLU B 1 13 ? 6.895 -16.594 -17.281 1 97.56 13 GLU B N 1
ATOM 724 C CA . GLU B 1 13 ? 7.586 -15.32 -17.109 1 97.56 13 GLU B CA 1
ATOM 725 C C . GLU B 1 13 ? 6.887 -14.445 -16.078 1 97.56 13 GLU B C 1
ATOM 727 O O . GLU B 1 13 ? 7.488 -13.516 -15.531 1 97.56 13 GLU B O 1
ATOM 732 N N . LYS B 1 14 ? 5.707 -14.711 -15.719 1 98.56 14 LYS B N 1
ATOM 733 C CA . LYS B 1 14 ? 4.934 -13.914 -14.766 1 98.56 14 LYS B CA 1
ATOM 734 C C . LYS B 1 14 ? 5.219 -14.352 -13.328 1 98.56 14 LYS B C 1
ATOM 736 O O . LYS B 1 14 ? 4.902 -13.625 -12.383 1 98.56 14 LYS B O 1
ATOM 741 N N . LYS B 1 15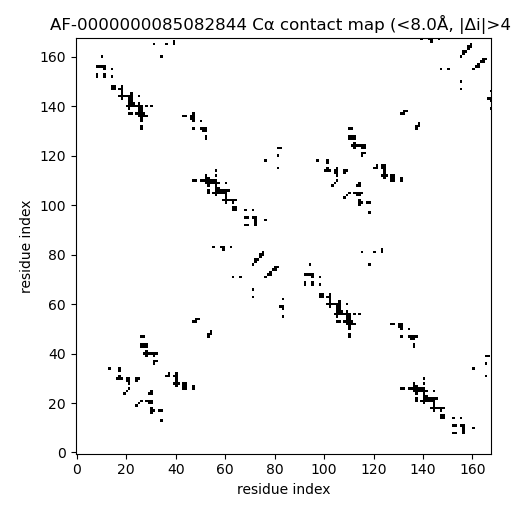 ? 5.777 -15.516 -13.172 1 98.62 15 LYS B N 1
ATOM 742 C CA . LYS B 1 15 ? 5.914 -16.172 -11.875 1 98.62 15 LYS B CA 1
ATOM 743 C C . LYS B 1 15 ? 6.746 -15.32 -10.914 1 98.62 15 LYS B C 1
ATOM 745 O O . LYS B 1 15 ? 6.289 -14.984 -9.82 1 98.62 15 LYS B O 1
ATOM 750 N N . LEU B 1 16 ? 7.871 -14.938 -11.297 1 98.56 16 LEU B N 1
ATOM 751 C CA . LEU B 1 16 ? 8.797 -14.219 -10.422 1 98.56 16 LEU B CA 1
ATOM 752 C C . LEU B 1 16 ? 8.219 -12.867 -10.016 1 98.56 16 LEU B C 1
ATOM 754 O O . LEU B 1 16 ? 8.188 -12.531 -8.828 1 98.56 16 LEU B O 1
ATOM 758 N N . VAL B 1 17 ? 7.715 -12.133 -10.992 1 98.69 17 VAL B N 1
ATOM 759 C CA . VAL B 1 17 ? 7.191 -10.797 -10.727 1 98.69 17 VAL B CA 1
ATOM 760 C C . VAL B 1 17 ? 5.953 -10.891 -9.836 1 98.69 17 VAL B C 1
ATOM 762 O O . VAL B 1 17 ? 5.82 -10.148 -8.867 1 98.69 17 VAL B O 1
ATOM 765 N N . ALA B 1 18 ? 5.133 -11.836 -10.109 1 98.81 18 ALA B N 1
ATOM 766 C CA . ALA B 1 18 ? 3.932 -12.016 -9.297 1 98.81 18 ALA B CA 1
ATOM 767 C C . ALA B 1 18 ? 4.293 -12.359 -7.855 1 98.81 18 ALA B C 1
ATOM 769 O O . ALA B 1 18 ? 3.682 -11.852 -6.918 1 98.81 18 ALA B O 1
ATOM 770 N N . GLY B 1 19 ? 5.277 -13.273 -7.734 1 98.69 19 GLY B N 1
ATOM 771 C CA . GLY B 1 19 ? 5.719 -13.641 -6.395 1 98.69 19 GLY B CA 1
ATOM 772 C C . GLY B 1 19 ? 6.273 -12.461 -5.609 1 98.69 19 GLY B C 1
ATOM 773 O O . GLY B 1 19 ? 5.902 -12.25 -4.453 1 98.69 19 GLY B O 1
ATOM 774 N N . ILE B 1 20 ? 7.078 -11.648 -6.27 1 98.31 20 ILE B N 1
ATOM 775 C CA . ILE B 1 20 ? 7.695 -10.5 -5.633 1 98.31 20 ILE B CA 1
ATOM 776 C C . ILE B 1 20 ? 6.629 -9.461 -5.285 1 98.31 20 ILE B C 1
ATOM 778 O O . ILE B 1 20 ? 6.609 -8.922 -4.18 1 98.31 20 ILE B O 1
ATOM 782 N N . LEU B 1 21 ? 5.742 -9.227 -6.211 1 97.5 21 LEU B N 1
ATOM 783 C CA . LEU B 1 21 ? 4.656 -8.289 -5.969 1 97.5 21 LEU B CA 1
ATOM 784 C C . LEU B 1 21 ? 3.787 -8.75 -4.805 1 97.5 21 LEU B C 1
ATOM 786 O O . LEU B 1 21 ? 3.35 -7.938 -3.988 1 97.5 21 LEU B O 1
ATOM 790 N N . GLY B 1 22 ? 3.514 -10.039 -4.738 1 97.06 22 GLY B N 1
ATOM 791 C CA . GLY B 1 22 ? 2.725 -10.57 -3.639 1 97.06 22 GLY B CA 1
ATOM 792 C C . GLY B 1 22 ? 3.371 -10.359 -2.283 1 97.06 22 GLY B C 1
ATOM 793 O O . GLY B 1 22 ? 2.709 -9.945 -1.331 1 97.06 22 GLY B O 1
ATOM 794 N N . ILE B 1 23 ? 4.66 -10.523 -2.166 1 95.25 23 ILE B N 1
ATOM 795 C CA . ILE B 1 23 ? 5.379 -10.461 -0.899 1 95.25 23 ILE B CA 1
ATOM 796 C C . ILE B 1 23 ? 5.559 -9.008 -0.475 1 95.25 23 ILE B C 1
ATOM 798 O O . ILE B 1 23 ? 5.398 -8.672 0.701 1 95.25 23 ILE B O 1
ATOM 802 N N . LEU B 1 24 ? 5.816 -8.133 -1.431 1 90.88 24 LEU B N 1
ATOM 803 C CA . LEU B 1 24 ? 6.172 -6.758 -1.088 1 90.88 24 LEU B CA 1
ATOM 804 C C . LEU B 1 24 ? 4.941 -5.855 -1.11 1 90.88 24 LEU B C 1
ATOM 806 O O . LEU B 1 24 ? 4.809 -4.961 -0.275 1 90.88 24 LEU B O 1
ATOM 810 N N . LEU B 1 25 ? 4 -6.105 -2.051 1 90.5 25 LEU B N 1
ATOM 811 C CA . LEU B 1 25 ? 2.891 -5.188 -2.277 1 90.5 25 LEU B CA 1
ATOM 812 C C . LEU B 1 25 ? 1.554 -5.914 -2.182 1 90.5 25 LEU B C 1
ATOM 814 O O . LEU B 1 25 ? 0.526 -5.398 -2.625 1 90.5 25 LEU B O 1
ATOM 818 N N . GLY B 1 26 ? 1.573 -7.051 -1.632 1 92.44 26 GLY B N 1
ATOM 819 C CA . GLY B 1 26 ? 0.394 -7.902 -1.56 1 92.44 26 GLY B CA 1
ATOM 820 C C . GLY B 1 26 ? -0.757 -7.262 -0.808 1 92.44 26 GLY B C 1
ATOM 821 O O . GLY B 1 26 ? -1.923 -7.539 -1.094 1 92.44 26 GLY B O 1
ATOM 822 N N . ALA B 1 27 ? -0.422 -6.387 0.119 1 89.38 27 ALA B N 1
ATOM 823 C CA . ALA B 1 27 ? -1.468 -5.711 0.883 1 89.38 27 ALA B CA 1
ATOM 824 C C . ALA B 1 27 ? -2.396 -4.922 -0.035 1 89.38 27 ALA B C 1
ATOM 826 O O . ALA B 1 27 ? -3.572 -4.723 0.283 1 89.38 27 ALA B O 1
ATOM 827 N N . LEU B 1 28 ? -1.985 -4.539 -1.153 1 89.25 28 LEU B N 1
ATOM 828 C CA . LEU B 1 28 ? -2.764 -3.76 -2.109 1 89.25 28 LEU B CA 1
ATOM 829 C C . LEU B 1 28 ? -3.328 -4.652 -3.209 1 89.25 28 LEU B C 1
ATOM 831 O O . LEU B 1 28 ? -4.047 -4.18 -4.09 1 89.25 28 LEU B O 1
ATOM 835 N N . GLY B 1 29 ? -2.969 -5.887 -3.191 1 93.88 29 GLY B N 1
ATOM 836 C CA . GLY B 1 29 ? -3.457 -6.836 -4.176 1 93.88 29 GLY B CA 1
ATOM 837 C C . GLY B 1 29 ? -2.836 -6.645 -5.547 1 93.88 29 GLY B C 1
ATOM 838 O O . GLY B 1 29 ? -3.42 -7.043 -6.559 1 93.88 29 GLY B O 1
ATOM 839 N N . ILE B 1 30 ? -1.676 -6.078 -5.645 1 95.88 30 ILE B N 1
ATOM 840 C CA . ILE B 1 30 ? -1.082 -5.715 -6.93 1 95.88 30 ILE B CA 1
ATOM 841 C C . ILE B 1 30 ? -0.704 -6.977 -7.699 1 95.88 30 ILE B C 1
ATOM 843 O O . ILE B 1 30 ? -0.801 -7.012 -8.93 1 95.88 30 ILE B O 1
ATOM 847 N N . HIS B 1 31 ? -0.324 -8.062 -7.039 1 98.31 31 HIS B N 1
ATOM 848 C CA . HIS B 1 31 ? 0.011 -9.312 -7.711 1 98.31 31 HIS B CA 1
ATOM 849 C C . HIS B 1 31 ? -1.211 -9.914 -8.398 1 98.31 31 HIS B C 1
ATOM 851 O O . HIS B 1 31 ? -1.087 -10.562 -9.438 1 98.31 31 HIS B O 1
ATOM 857 N N . LYS B 1 32 ? -2.371 -9.633 -7.883 1 98.5 32 LYS B N 1
ATOM 858 C CA . LYS B 1 32 ? -3.604 -10.102 -8.508 1 98.5 32 LYS B CA 1
ATOM 859 C C . LYS B 1 32 ? -3.867 -9.367 -9.82 1 98.5 32 LYS B C 1
ATOM 861 O O . LYS B 1 32 ? -4.172 -9.984 -10.836 1 98.5 32 LYS B O 1
ATOM 866 N N . PHE B 1 33 ? -3.693 -8.062 -9.734 1 98.38 33 PHE B N 1
ATOM 867 C CA . PHE B 1 33 ? -3.889 -7.277 -10.953 1 98.38 33 PHE B CA 1
ATOM 868 C C . PHE B 1 33 ? -2.875 -7.672 -12.023 1 98.38 33 PHE B C 1
ATOM 870 O O . PHE B 1 33 ? -3.215 -7.77 -13.203 1 98.38 33 PHE B O 1
ATOM 877 N N . TYR B 1 34 ? -1.685 -7.926 -11.617 1 98.38 34 TYR B N 1
ATOM 878 C CA . TYR B 1 34 ? -0.619 -8.312 -12.539 1 98.38 34 TYR B CA 1
ATOM 879 C C . TYR B 1 34 ? -0.961 -9.609 -13.25 1 98.38 34 TYR B C 1
ATOM 881 O O . TYR B 1 34 ? -0.683 -9.766 -14.445 1 98.38 34 TYR B O 1
ATOM 889 N N . LEU B 1 35 ? -1.606 -10.508 -12.547 1 98.5 35 LEU B N 1
ATOM 890 C CA . LEU B 1 35 ? -1.931 -11.812 -13.102 1 98.5 35 LEU B CA 1
ATOM 891 C C . LEU B 1 35 ? -3.277 -11.781 -13.82 1 98.5 35 LEU B C 1
ATOM 893 O O . LEU B 1 35 ? -3.734 -12.805 -14.336 1 98.5 35 LEU B O 1
ATOM 897 N N . GLY B 1 36 ? -3.98 -10.586 -13.758 1 98.12 36 GLY B N 1
ATOM 898 C CA . GLY B 1 36 ? -5.254 -10.453 -14.445 1 98.12 36 GLY B CA 1
ATOM 899 C C . GLY B 1 36 ? -6.445 -10.82 -13.578 1 98.12 36 GLY B C 1
ATOM 900 O O . GLY B 1 36 ? -7.559 -10.984 -14.078 1 98.12 36 GLY B O 1
ATOM 901 N N . TYR B 1 37 ? -6.148 -11.023 -12.289 1 98.38 37 TYR B N 1
ATOM 902 C CA . TYR B 1 37 ? -7.211 -11.328 -11.336 1 98.38 37 TYR B CA 1
ATOM 903 C C . TYR B 1 37 ? -7.84 -10.047 -10.797 1 98.38 37 TYR B C 1
ATOM 905 O O . TYR B 1 37 ? -7.773 -9.766 -9.602 1 98.38 37 TYR B O 1
ATOM 913 N N . THR B 1 38 ? -8.586 -9.289 -11.609 1 97.75 38 THR B N 1
ATOM 914 C CA . THR B 1 38 ? -9.094 -7.953 -11.305 1 97.75 38 THR B CA 1
ATOM 915 C C . THR B 1 38 ? -10.062 -8 -10.125 1 97.75 38 THR B C 1
ATOM 917 O O . THR B 1 38 ? -9.984 -7.16 -9.219 1 97.75 38 THR B O 1
ATOM 920 N N . LYS B 1 39 ? -10.992 -9.055 -10.141 1 97.94 39 LYS B N 1
ATOM 921 C CA . LYS B 1 39 ? -11.969 -9.148 -9.055 1 97.94 39 LYS B CA 1
ATOM 922 C C . LYS B 1 39 ? -11.273 -9.336 -7.707 1 97.94 39 LYS B C 1
ATOM 924 O O . LYS B 1 39 ? -11.586 -8.633 -6.742 1 97.94 39 LYS B O 1
ATOM 929 N N . GLU B 1 40 ? -10.32 -10.273 -7.625 1 97.38 40 GLU B N 1
ATOM 930 C CA . GLU B 1 40 ? -9.578 -10.539 -6.398 1 97.38 40 GLU B CA 1
ATOM 931 C C . GLU B 1 40 ? -8.75 -9.328 -5.973 1 97.38 40 GLU B C 1
ATOM 933 O O . GLU B 1 40 ? -8.664 -9.016 -4.785 1 97.38 40 GLU B O 1
ATOM 938 N N . GLY B 1 41 ? -8.094 -8.672 -6.945 1 96.94 41 GLY B N 1
ATOM 939 C CA . GLY B 1 41 ? -7.332 -7.469 -6.66 1 96.94 41 GLY B CA 1
ATOM 940 C C . GLY B 1 41 ? -8.164 -6.359 -6.051 1 96.94 41 GLY B C 1
ATOM 941 O O . GLY B 1 41 ? -7.758 -5.734 -5.07 1 96.94 41 GLY B O 1
ATOM 942 N N . VAL B 1 42 ? -9.359 -6.172 -6.609 1 95.94 42 VAL B N 1
ATOM 943 C CA . VAL B 1 42 ? -10.266 -5.129 -6.125 1 95.94 42 VAL B CA 1
ATOM 944 C C . VAL B 1 42 ? -10.711 -5.457 -4.703 1 95.94 42 VAL B C 1
ATOM 946 O O . VAL B 1 42 ? -10.734 -4.578 -3.836 1 95.94 42 VAL B O 1
ATOM 949 N N . ILE B 1 43 ? -11.047 -6.68 -4.434 1 95.12 43 ILE B N 1
ATOM 950 C CA . ILE B 1 43 ? -11.453 -7.105 -3.098 1 95.12 43 ILE B CA 1
ATOM 951 C C . ILE B 1 43 ? -10.336 -6.812 -2.098 1 95.12 43 ILE B C 1
ATOM 953 O O . ILE B 1 43 ? -10.586 -6.23 -1.039 1 95.12 43 ILE B O 1
ATOM 957 N N . GLN B 1 44 ? -9.102 -7.164 -2.459 1 93.94 44 GLN B N 1
ATOM 958 C CA . GLN B 1 44 ? -7.98 -6.957 -1.549 1 93.94 44 GLN B CA 1
ATOM 959 C C . GLN B 1 44 ? -7.691 -5.469 -1.366 1 93.94 44 GLN B C 1
ATOM 961 O O . GLN B 1 44 ? -7.301 -5.035 -0.279 1 93.94 44 GLN B O 1
ATOM 966 N N . LEU B 1 45 ? -7.824 -4.762 -2.428 1 90.12 45 LEU B N 1
ATOM 967 C CA . LEU B 1 45 ? -7.613 -3.32 -2.346 1 90.12 45 LEU B CA 1
ATOM 968 C C . LEU B 1 45 ? -8.594 -2.684 -1.368 1 90.12 45 LEU B C 1
ATOM 970 O O . LEU B 1 45 ? -8.203 -1.872 -0.528 1 90.12 45 LEU B O 1
ATOM 974 N N . ILE B 1 46 ? -9.82 -3.039 -1.463 1 89.81 46 ILE B N 1
ATOM 975 C CA . ILE B 1 46 ? -10.859 -2.512 -0.58 1 89.81 46 ILE B CA 1
ATOM 976 C C . ILE B 1 46 ? -10.562 -2.916 0.863 1 89.81 46 ILE B C 1
ATOM 978 O O . ILE B 1 46 ? -10.648 -2.09 1.775 1 89.81 46 ILE B O 1
ATOM 982 N N . LEU B 1 47 ? -10.133 -4.168 1.11 1 86.81 47 LEU B N 1
ATOM 983 C CA . LEU B 1 47 ? -9.773 -4.652 2.439 1 86.81 47 LEU B CA 1
ATOM 984 C C . LEU B 1 47 ? -8.57 -3.895 2.988 1 86.81 47 LEU B C 1
ATOM 986 O O . LEU B 1 47 ? -8.516 -3.582 4.18 1 86.81 47 LEU B O 1
ATOM 990 N N . GLY B 1 48 ? -7.602 -3.627 2.178 1 83.56 48 GLY B N 1
ATOM 991 C CA . GLY B 1 48 ? -6.422 -2.875 2.58 1 83.56 48 GLY B CA 1
ATOM 992 C C . GLY B 1 48 ? -6.73 -1.438 2.951 1 83.56 48 GLY B C 1
ATOM 993 O O . GLY B 1 48 ? -6.137 -0.891 3.885 1 83.56 48 GLY B O 1
ATOM 994 N N . PHE B 1 49 ? -7.664 -0.883 2.203 1 81.81 49 PHE B N 1
ATOM 995 C CA . PHE B 1 49 ? -8.062 0.497 2.461 1 81.81 49 PHE B CA 1
ATOM 996 C C . PHE B 1 49 ? -8.766 0.616 3.807 1 81.81 49 PHE B C 1
ATOM 998 O O . PHE B 1 49 ? -8.609 1.617 4.508 1 81.81 49 PHE B O 1
ATOM 1005 N N . PHE B 1 50 ? -9.359 -0.407 4.254 1 85.38 50 PHE B N 1
ATOM 1006 C CA . PHE B 1 50 ? -10.148 -0.357 5.477 1 85.38 50 PHE B CA 1
ATOM 1007 C C . PHE B 1 50 ? -9.359 -0.902 6.656 1 85.38 50 PHE B C 1
ATOM 1009 O O . PHE B 1 50 ? -9.891 -1.018 7.766 1 85.38 50 PHE B O 1
ATOM 1016 N N . CYS B 1 51 ? -8.109 -1.156 6.453 1 86.5 51 CYS B N 1
ATOM 1017 C CA . CYS B 1 51 ? -7.246 -1.517 7.574 1 86.5 51 CYS B CA 1
ATOM 1018 C C . CYS B 1 51 ? -6.898 -0.291 8.414 1 86.5 51 CYS B C 1
ATOM 1020 O O . CYS B 1 51 ? -7.18 0.84 8.008 1 86.5 51 CYS B O 1
ATOM 1022 N N . ILE B 1 52 ? -6.27 -0.468 9.508 1 88.56 52 ILE B N 1
ATOM 1023 C CA . ILE B 1 52 ? -5.98 0.59 10.469 1 88.56 52 ILE B CA 1
ATOM 1024 C C . ILE B 1 52 ? -5.141 1.678 9.805 1 88.56 52 ILE B C 1
ATOM 1026 O O . ILE B 1 52 ? -5.457 2.865 9.906 1 88.56 52 ILE B O 1
ATOM 1030 N N . GLY B 1 53 ? -4.145 1.259 9.086 1 88.94 53 GLY B N 1
ATOM 1031 C CA . GLY B 1 53 ? -3.312 2.232 8.398 1 88.94 53 GLY B CA 1
ATOM 1032 C C . GLY B 1 53 ? -4.07 3.043 7.367 1 88.94 53 GLY B C 1
ATOM 1033 O O . GLY B 1 53 ? -3.859 4.25 7.242 1 88.94 53 GLY B O 1
ATOM 1034 N N . GLY B 1 54 ? -4.934 2.396 6.676 1 91.56 54 GLY B N 1
ATOM 1035 C CA . GLY B 1 54 ? -5.766 3.09 5.707 1 91.56 54 GLY B CA 1
ATOM 1036 C C . GLY B 1 54 ? -6.723 4.078 6.344 1 91.56 54 GLY B C 1
ATOM 1037 O O . GLY B 1 54 ? -6.887 5.199 5.852 1 91.56 54 GLY B O 1
ATOM 1038 N N . LEU B 1 55 ? -7.277 3.75 7.43 1 93.06 55 LEU B N 1
ATOM 1039 C CA . LEU B 1 55 ? -8.188 4.637 8.141 1 93.06 55 LEU B CA 1
ATOM 1040 C C . LEU B 1 55 ? -7.449 5.844 8.703 1 93.06 55 LEU B C 1
ATOM 1042 O O . LEU B 1 55 ? -7.934 6.977 8.609 1 93.06 55 LEU B O 1
ATOM 1046 N N . ILE B 1 56 ? -6.293 5.547 9.242 1 95.12 56 ILE B N 1
ATOM 1047 C CA . ILE B 1 56 ? -5.477 6.637 9.773 1 95.12 56 ILE B CA 1
ATOM 1048 C C . ILE B 1 56 ? -5.098 7.594 8.648 1 95.12 56 ILE B C 1
ATOM 1050 O O . ILE B 1 56 ? -5.219 8.812 8.789 1 95.12 56 ILE B O 1
ATOM 1054 N N . GLY B 1 57 ? -4.668 7.02 7.602 1 95.94 57 GLY B N 1
ATOM 1055 C CA . GLY B 1 57 ? -4.324 7.844 6.453 1 95.94 57 GLY B CA 1
ATOM 1056 C C . GLY B 1 57 ? -5.488 8.68 5.953 1 95.94 57 GLY B C 1
ATOM 1057 O O . GLY B 1 57 ? -5.332 9.867 5.668 1 95.94 57 GLY B O 1
ATOM 1058 N N . LEU B 1 58 ? -6.652 8.117 5.895 1 95.56 58 LEU B N 1
ATOM 1059 C CA . LEU B 1 58 ? -7.848 8.82 5.449 1 95.56 58 LEU B CA 1
ATOM 1060 C C . LEU B 1 58 ? -8.172 9.984 6.379 1 95.56 58 LEU B C 1
ATOM 1062 O O . LEU B 1 58 ? -8.359 11.117 5.926 1 95.56 58 LEU B O 1
ATOM 1066 N N . ILE B 1 59 ? -8.117 9.727 7.621 1 97.19 59 ILE B N 1
ATOM 1067 C CA . ILE B 1 59 ? -8.438 10.742 8.609 1 97.19 59 ILE B CA 1
ATOM 1068 C C . ILE B 1 59 ? -7.395 11.859 8.562 1 97.19 59 ILE B C 1
ATOM 1070 O O . ILE B 1 59 ? -7.742 13.039 8.477 1 97.19 59 ILE B O 1
ATOM 1074 N N . GLU B 1 60 ? -6.199 11.484 8.484 1 98.56 60 GLU B N 1
ATOM 1075 C CA . GLU B 1 60 ? -5.145 12.492 8.516 1 98.56 60 GLU B CA 1
ATOM 1076 C C . GLU B 1 60 ? -5.07 13.25 7.191 1 98.56 60 GLU B C 1
ATOM 1078 O O . GLU B 1 60 ? -4.812 14.453 7.172 1 98.56 60 GLU B O 1
ATOM 1083 N N . GLY B 1 61 ? -5.305 12.539 6.148 1 98.56 61 GLY B N 1
ATOM 1084 C CA . GLY B 1 61 ? -5.375 13.25 4.883 1 98.56 61 GLY B CA 1
ATOM 1085 C C . GLY B 1 61 ? -6.438 14.336 4.867 1 98.56 61 GLY B C 1
ATOM 1086 O O . GLY B 1 61 ? -6.184 15.453 4.406 1 98.56 61 GLY B O 1
ATOM 1087 N N . ILE B 1 62 ? -7.566 14.023 5.367 1 98.44 62 ILE B N 1
ATOM 1088 C CA . ILE B 1 62 ? -8.656 14.984 5.438 1 98.44 62 ILE B CA 1
ATOM 1089 C C . ILE B 1 62 ? -8.289 16.125 6.391 1 98.44 62 ILE B C 1
ATOM 1091 O O . ILE B 1 62 ? -8.469 17.297 6.07 1 98.44 62 ILE B O 1
ATOM 1095 N N . LEU B 1 63 ? -7.742 15.805 7.539 1 98.62 63 LEU B N 1
ATOM 1096 C CA . LEU B 1 63 ? -7.328 16.812 8.508 1 98.62 63 LEU B CA 1
ATOM 1097 C C . LEU B 1 63 ? -6.301 17.766 7.895 1 98.62 63 LEU B C 1
ATOM 1099 O O . LEU B 1 63 ? -6.406 18.984 8.047 1 98.62 63 LEU B O 1
ATOM 1103 N N . TYR B 1 64 ? -5.336 17.172 7.188 1 98.69 64 TYR B N 1
ATOM 1104 C CA . TYR B 1 64 ? -4.332 18.016 6.555 1 98.69 64 TYR B CA 1
ATOM 1105 C C . TYR B 1 64 ? -4.977 19 5.586 1 98.69 64 TYR B C 1
ATOM 1107 O O . TYR B 1 64 ? -4.707 20.203 5.637 1 98.69 64 TYR B O 1
ATOM 1115 N N . LEU B 1 65 ? -5.918 18.516 4.809 1 98.56 65 LEU B N 1
ATOM 1116 C CA . LEU B 1 65 ? -6.43 19.281 3.682 1 98.56 65 LEU B CA 1
ATOM 1117 C C . LEU B 1 65 ? -7.434 20.328 4.148 1 98.56 65 LEU B C 1
ATOM 1119 O O . LEU B 1 65 ? -7.645 21.328 3.471 1 98.56 65 LEU B O 1
ATOM 1123 N N . THR B 1 66 ? -8 20.141 5.246 1 98.44 66 THR B N 1
ATOM 1124 C CA . THR B 1 66 ? -9.047 21.062 5.68 1 98.44 66 THR B CA 1
ATOM 1125 C C . THR B 1 66 ? -8.461 22.141 6.574 1 98.44 66 THR B C 1
ATOM 1127 O O . THR B 1 66 ? -9.148 23.109 6.922 1 98.44 66 THR B O 1
ATOM 1130 N N . LYS B 1 67 ? -7.273 22.047 6.883 1 98.38 67 LYS B N 1
ATOM 1131 C CA . LYS B 1 67 ? -6.625 23.094 7.656 1 98.38 67 LYS B CA 1
ATOM 1132 C C . LYS B 1 67 ? -6.121 24.219 6.746 1 98.38 67 LYS B C 1
ATOM 1134 O O . LYS B 1 67 ? -5.84 23.984 5.566 1 98.38 67 LYS B O 1
ATOM 1139 N N . SER B 1 68 ? -6.027 25.391 7.355 1 98 68 SER B N 1
ATOM 1140 C CA . SER B 1 68 ? -5.32 26.453 6.641 1 98 68 SER B CA 1
ATOM 1141 C C . SER B 1 68 ? -3.838 26.125 6.5 1 98 68 SER B C 1
ATOM 1143 O O . SER B 1 68 ? -3.309 25.281 7.23 1 98 68 SER B O 1
ATOM 1145 N N . ASP B 1 69 ? -3.287 26.75 5.566 1 97.69 69 ASP B N 1
ATOM 1146 C CA . ASP B 1 69 ? -1.849 26.562 5.391 1 97.69 69 ASP B CA 1
ATOM 1147 C C . ASP B 1 69 ? -1.099 26.844 6.691 1 97.69 6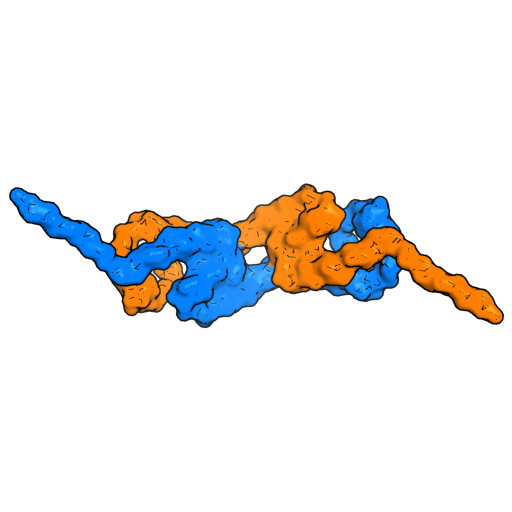9 ASP B C 1
ATOM 1149 O O . ASP B 1 69 ? -0.203 26.094 7.07 1 97.69 69 ASP B O 1
ATOM 1153 N N . GLU B 1 70 ? -1.39 27.891 7.324 1 97.75 70 GLU B N 1
ATOM 1154 C CA . GLU B 1 70 ? -0.73 28.281 8.57 1 97.75 70 GLU B CA 1
ATOM 1155 C C . GLU B 1 70 ? -0.916 27.219 9.648 1 97.75 70 GLU B C 1
ATOM 1157 O O . GLU B 1 70 ? 0.033 26.875 10.359 1 97.75 70 GLU B O 1
ATOM 1162 N N . GLU B 1 71 ? -2.117 26.75 9.781 1 98.25 71 GLU B N 1
ATOM 1163 C CA . GLU B 1 71 ? -2.404 25.75 10.797 1 98.25 71 GLU B CA 1
ATOM 1164 C C . GLU B 1 71 ? -1.672 24.438 10.5 1 98.25 71 GLU B C 1
ATOM 1166 O O . GLU B 1 71 ? -1.146 23.797 11.414 1 98.25 71 GLU B O 1
ATOM 1171 N N . PHE B 1 72 ? -1.732 24.062 9.289 1 98.62 72 PHE B N 1
ATOM 1172 C CA . PHE B 1 72 ? -1.014 22.859 8.891 1 98.62 72 PHE B CA 1
ATOM 1173 C C . PHE B 1 72 ? 0.467 22.969 9.234 1 98.62 72 PHE B C 1
ATOM 1175 O O . PHE B 1 72 ? 1.041 22.047 9.828 1 98.62 72 PHE B O 1
ATOM 1182 N N . VAL B 1 73 ? 1.034 24.016 8.875 1 98.5 73 VAL B N 1
ATOM 1183 C CA . VAL B 1 73 ? 2.463 24.219 9.094 1 98.5 73 VAL B CA 1
ATOM 1184 C C . VAL B 1 73 ? 2.746 24.266 10.594 1 98.5 73 VAL B C 1
ATOM 1186 O O . VAL B 1 73 ? 3.674 23.625 11.086 1 98.5 73 VAL B O 1
ATOM 1189 N N . ALA B 1 74 ? 2.01 24.938 11.32 1 98.31 74 ALA B N 1
ATOM 1190 C CA . ALA B 1 74 ? 2.209 25.062 12.758 1 98.31 74 ALA B CA 1
ATOM 1191 C C . ALA B 1 74 ? 2.076 23.719 13.453 1 98.31 74 ALA B C 1
ATOM 1193 O O . ALA B 1 74 ? 2.85 23.391 14.367 1 98.31 74 ALA B O 1
ATOM 1194 N N . THR B 1 75 ? 1.188 22.906 13.07 1 98.56 75 THR B N 1
ATOM 1195 C CA . THR B 1 75 ? 0.865 21.656 13.766 1 98.56 75 THR B CA 1
ATOM 1196 C C . THR B 1 75 ? 1.787 20.531 13.305 1 98.56 75 THR B C 1
ATOM 1198 O O . THR B 1 75 ? 2.33 19.797 14.133 1 98.56 75 THR B O 1
ATOM 1201 N N . TYR B 1 76 ? 1.972 20.406 12.008 1 98.44 76 TYR B N 1
ATOM 1202 C CA . TYR B 1 76 ? 2.564 19.188 11.508 1 98.44 76 TYR B CA 1
ATOM 1203 C C . TYR B 1 76 ? 3.994 19.422 11.031 1 98.44 76 TYR B C 1
ATOM 1205 O O . TYR B 1 76 ? 4.836 18.516 11.109 1 98.44 76 TYR B O 1
ATOM 1213 N N . VAL B 1 77 ? 4.234 20.578 10.516 1 98 77 VAL B N 1
ATOM 1214 C CA . VAL B 1 77 ? 5.574 20.844 10.008 1 98 77 VAL B CA 1
ATOM 1215 C C . VAL B 1 77 ? 6.465 21.359 11.133 1 98 77 VAL B C 1
ATOM 1217 O O . VAL B 1 77 ? 7.512 20.766 11.422 1 98 77 VAL B O 1
ATOM 1220 N N . ASN B 1 78 ? 6.023 22.266 11.75 1 97.75 78 ASN B N 1
ATOM 1221 C CA . ASN B 1 78 ? 6.809 22.844 12.836 1 97.75 78 ASN B CA 1
ATOM 1222 C C . ASN B 1 78 ? 6.52 22.156 14.172 1 97.75 78 ASN B C 1
ATOM 1224 O O . ASN B 1 78 ? 7.434 21.891 14.945 1 97.75 78 ASN B O 1
ATOM 1228 N N . GLY B 1 79 ? 5.355 21.828 14.398 1 97.44 79 GLY B N 1
ATOM 1229 C CA . GLY B 1 79 ? 4.938 21.219 15.648 1 97.44 79 GLY B CA 1
ATOM 1230 C C . GLY B 1 79 ? 5.258 19.734 15.727 1 97.44 79 GLY B C 1
ATOM 1231 O O . GLY B 1 79 ? 5.344 19.156 16.812 1 97.44 79 GLY B O 1
ATOM 1232 N N . ARG B 1 80 ? 5.352 19.109 14.664 1 97.62 80 ARG B N 1
ATOM 1233 C CA . ARG B 1 80 ? 5.727 17.703 14.539 1 97.62 80 ARG B CA 1
ATOM 1234 C C . ARG B 1 80 ? 4.75 16.812 15.297 1 97.62 80 ARG B C 1
ATOM 1236 O O . ARG B 1 80 ? 5.16 15.922 16.047 1 97.62 80 ARG B O 1
ATOM 1243 N N . LYS B 1 81 ? 3.508 17.047 15.109 1 97.56 81 LYS B N 1
ATOM 1244 C CA . LYS B 1 81 ? 2.48 16.141 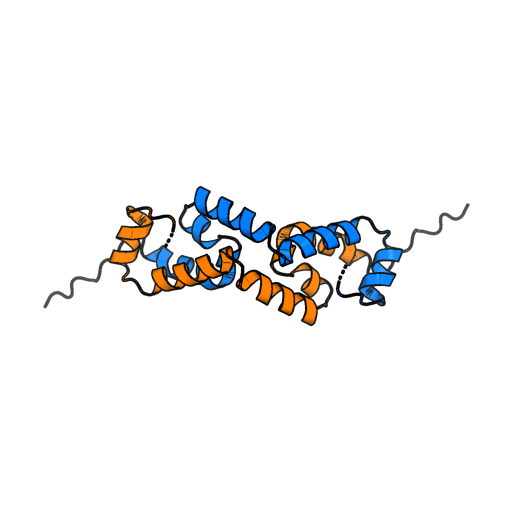15.617 1 97.56 81 LYS B CA 1
ATOM 1245 C C . LYS B 1 81 ? 2.352 14.906 14.734 1 97.56 81 LYS B C 1
ATOM 1247 O O . LYS B 1 81 ? 1.789 14.969 13.641 1 97.56 81 LYS B O 1
ATOM 1252 N N . GLY B 1 82 ? 2.746 13.836 15.203 1 96.69 82 GLY B N 1
ATOM 1253 C CA . GLY B 1 82 ? 2.906 12.648 14.383 1 96.69 82 GLY B CA 1
ATOM 1254 C C . GLY B 1 82 ? 1.61 11.883 14.188 1 96.69 82 GLY B C 1
ATOM 1255 O O . GLY B 1 82 ? 1.51 11.047 13.281 1 96.69 82 GLY B O 1
ATOM 1256 N N . TRP B 1 83 ? 0.74 11.828 14.898 1 94.75 83 TRP B N 1
ATOM 1257 C CA . TRP B 1 83 ? -0.55 11.156 14.836 1 94.75 83 TRP B CA 1
ATOM 1258 C C . TRP B 1 83 ? -1.686 12.109 15.188 1 94.75 83 TRP B C 1
ATOM 1260 O O . TRP B 1 83 ? -1.719 12.664 16.297 1 94.75 83 TRP B O 1
ATOM 1270 N N . PHE B 1 84 ? -2.893 12.25 13.469 1 71.94 84 PHE B N 1
ATOM 1271 C CA . PHE B 1 84 ? -4.043 12.992 13.984 1 71.94 84 PHE B CA 1
ATOM 1272 C C . PHE B 1 84 ? -3.682 14.453 14.227 1 71.94 84 PHE B C 1
ATOM 1274 O O . PHE B 1 84 ? -3.273 14.82 15.328 1 71.94 84 PHE B O 1
#

Solvent-accessible surface area (backbone atoms only — not comparable to full-atom values): 8622 Å² total; per-residue (Å²): 130,83,76,69,73,83,68,82,60,82,64,35,80,49,37,63,59,34,14,51,32,7,56,77,41,8,24,52,16,50,25,30,47,73,71,67,35,53,71,57,12,50,54,23,32,55,54,30,47,70,30,71,26,12,47,50,14,35,52,36,8,50,55,40,59,72,40,52,54,67,55,38,22,51,44,46,66,71,54,57,52,80,72,121,129,84,75,69,73,83,68,82,60,83,64,36,81,50,37,62,58,35,14,50,31,7,54,77,39,7,24,52,17,49,25,31,47,74,71,65,36,54,70,58,13,50,54,23,32,56,53,30,47,69,32,69,26,13,47,51,13,36,53,36,10,51,54,42,58,73,40,52,55,66,55,38,21,52,43,44,67,70,54,57,55,80,72,125

Sequence (168 aa):
MSTVPNQPVPGAEKKLVAGILGILLGALGIHKFYLGYTKEGVIQLILGFFCIGGLIGLIEGILYLTKSDEEFVATYVNGRKGWFMSTVPNQPVPGAEKKLVAGILGILLGALGIHKFYLGYTKEGVIQLILGFFCIGGLIGLIEGILYLTKSDEEFVATYVNGRKGWF